Protein AF-B1I5D5-F1 (afdb_monomer_lite)

Foldseek 3Di:
DDADPVRDDDDDPVVCVVQVVPPPQPDWDWDADPVGIDTHRDDDPDCQVVVCVVCVVVCVPPPDSSQVVCVVVVHHPPPDDD

Radius of gyration: 18.51 Å; chains: 1; bounding box: 41×26×50 Å

Secondary structure (DSSP, 8-state):
-PPPTTS--PPPHHHHHHTTTTTT---EEEEEETTEEEEEE--PPPHHHHHHHHTTTTTTT-S-HHHHHHHHTT--TT----

Structure (mmCIF, N/CA/C/O backbone):
data_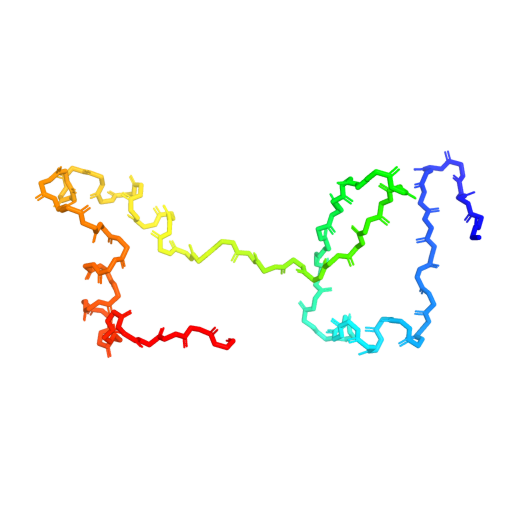AF-B1I5D5-F1
#
_entry.id   AF-B1I5D5-F1
#
loop_
_atom_site.group_PDB
_atom_site.id
_atom_site.type_symbol
_atom_site.label_atom_id
_atom_site.label_alt_id
_atom_site.label_comp_id
_atom_site.label_asym_id
_atom_site.label_entity_id
_atom_site.label_seq_id
_atom_site.pdbx_PDB_ins_code
_atom_site.Cartn_x
_atom_site.Cartn_y
_atom_site.Cartn_z
_atom_site.occupancy
_atom_site.B_iso_or_equiv
_atom_site.auth_seq_id
_atom_site.auth_comp_id
_atom_site.auth_asym_id
_atom_site.auth_atom_id
_atom_site.pdbx_PDB_model_num
ATOM 1 N N . MET A 1 1 ? -12.103 6.186 18.307 1.00 63.94 1 MET A N 1
ATOM 2 C CA . MET A 1 1 ? -11.828 4.770 17.965 1.00 63.94 1 MET A CA 1
ATOM 3 C C . MET A 1 1 ? -11.034 4.170 19.121 1.00 63.94 1 MET A C 1
ATOM 5 O O . MET A 1 1 ? -10.134 4.848 19.597 1.00 63.94 1 MET A O 1
ATOM 9 N N . LYS A 1 2 ? -11.389 2.991 19.647 1.00 79.19 2 LYS A N 1
ATOM 10 C CA . LYS A 1 2 ? -10.625 2.360 20.740 1.00 79.19 2 LYS A CA 1
ATOM 11 C C . LYS A 1 2 ? -9.671 1.323 20.156 1.00 79.19 2 LYS A C 1
ATOM 13 O O . LYS A 1 2 ? -10.111 0.466 19.395 1.00 79.19 2 L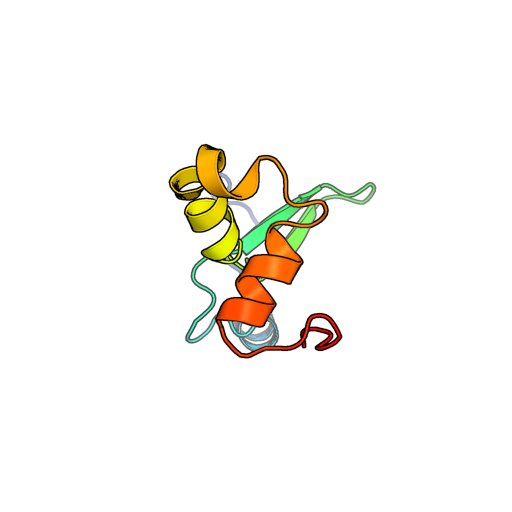YS A O 1
ATOM 18 N N . LEU A 1 3 ? -8.394 1.426 20.513 1.00 84.25 3 LEU A N 1
ATOM 19 C CA . LEU A 1 3 ? -7.393 0.413 20.198 1.00 84.25 3 LEU A CA 1
ATOM 20 C C . LEU A 1 3 ? -7.533 -0.748 21.181 1.00 84.25 3 LEU A C 1
ATOM 22 O O . LEU A 1 3 ? -7.775 -0.537 22.372 1.00 84.25 3 LEU A O 1
ATOM 26 N N . ASN A 1 4 ? -7.393 -1.972 20.686 1.00 88.69 4 ASN A N 1
ATOM 27 C CA . ASN A 1 4 ? -7.249 -3.134 21.552 1.00 88.69 4 ASN A CA 1
ATOM 28 C C . ASN A 1 4 ? -5.821 -3.182 22.153 1.00 88.69 4 ASN A C 1
ATOM 30 O O . ASN A 1 4 ? -4.936 -2.448 21.703 1.00 88.69 4 ASN A O 1
ATOM 34 N N . PRO A 1 5 ? -5.546 -4.064 23.132 1.00 89.88 5 PRO A N 1
ATOM 35 C CA . PRO A 1 5 ? -4.214 -4.193 23.738 1.00 89.88 5 PRO A CA 1
ATOM 36 C C . PRO A 1 5 ? -3.088 -4.591 22.768 1.00 89.88 5 PRO A C 1
ATOM 38 O O . PRO A 1 5 ? -1.920 -4.514 23.125 1.00 89.88 5 PRO A O 1
ATOM 41 N N . LYS A 1 6 ? -3.426 -5.020 21.545 1.00 90.75 6 LYS A N 1
ATOM 42 C CA . LYS A 1 6 ? -2.480 -5.340 20.467 1.00 90.75 6 LYS A CA 1
ATOM 43 C C . LYS A 1 6 ? -2.263 -4.166 19.500 1.00 90.75 6 LYS A C 1
ATOM 45 O O . LYS A 1 6 ? -1.639 -4.353 18.463 1.00 90.75 6 LYS A O 1
ATOM 50 N N . GLY A 1 7 ? -2.809 -2.984 19.797 1.00 87.06 7 GLY A N 1
ATOM 51 C CA . GLY A 1 7 ? -2.698 -1.804 18.937 1.00 87.06 7 GLY A CA 1
ATOM 52 C C . GLY A 1 7 ? -3.557 -1.863 17.670 1.00 87.06 7 GLY A C 1
ATOM 53 O O . GLY A 1 7 ? -3.283 -1.142 16.719 1.00 87.06 7 GLY A O 1
ATOM 54 N N . GLN A 1 8 ? -4.590 -2.708 17.628 1.00 88.75 8 GLN A N 1
ATOM 55 C CA . GLN A 1 8 ? -5.475 -2.845 16.467 1.00 88.75 8 GLN A CA 1
ATOM 56 C C . GLN A 1 8 ? -6.786 -2.086 16.688 1.00 88.75 8 GLN A C 1
ATOM 58 O O . GLN A 1 8 ? -7.310 -2.045 17.805 1.00 88.75 8 GLN A O 1
ATOM 63 N N . ALA A 1 9 ? -7.349 -1.537 15.611 1.00 87.44 9 ALA A N 1
ATOM 64 C CA . ALA A 1 9 ? -8.659 -0.899 15.612 1.00 87.44 9 ALA A CA 1
ATOM 65 C C . ALA A 1 9 ? -9.560 -1.511 14.533 1.00 87.44 9 ALA A C 1
ATOM 67 O O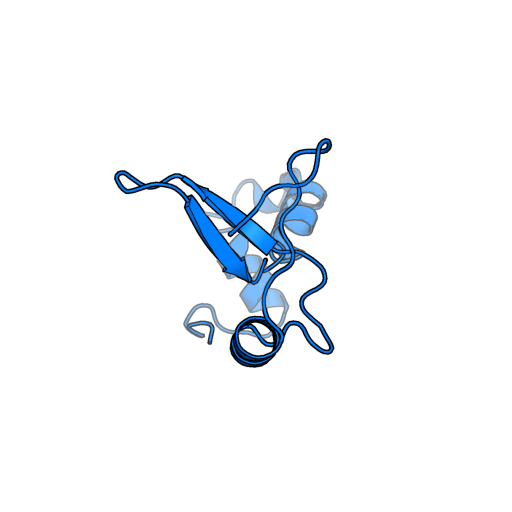 . ALA A 1 9 ? -9.122 -1.764 13.412 1.00 87.44 9 ALA A O 1
ATOM 68 N N . THR A 1 10 ? -10.834 -1.720 14.862 1.00 85.81 10 THR A N 1
ATOM 69 C CA . THR A 1 10 ? -11.820 -2.227 13.900 1.00 85.81 10 THR A CA 1
ATOM 70 C C . THR A 1 10 ? -12.354 -1.087 13.041 1.00 85.81 10 THR A C 1
ATOM 72 O O . THR A 1 10 ? -12.952 -0.147 13.565 1.00 85.81 10 THR A O 1
ATOM 75 N N . ILE A 1 11 ? -12.167 -1.185 11.725 1.00 84.88 11 ILE A N 1
ATOM 76 C CA . ILE A 1 11 ? -12.707 -0.228 10.754 1.00 84.88 11 ILE A CA 1
ATOM 77 C C . ILE A 1 11 ? -14.232 -0.441 10.633 1.00 84.88 11 ILE A C 1
ATOM 79 O O . ILE A 1 11 ? -14.657 -1.584 10.422 1.00 84.88 11 ILE A O 1
ATOM 83 N N . PRO A 1 12 ? -15.063 0.615 10.759 1.00 87.31 12 PRO A N 1
ATOM 84 C CA . PRO A 1 12 ? -16.514 0.515 10.584 1.00 87.31 12 PRO A CA 1
ATOM 85 C C . PRO A 1 12 ? -16.913 -0.069 9.221 1.00 87.31 12 PRO A C 1
ATOM 87 O O . PRO A 1 12 ? -16.191 0.073 8.232 1.00 87.31 12 PRO A O 1
ATOM 90 N N . VAL A 1 13 ? -18.068 -0.738 9.160 1.00 84.75 13 VAL A N 1
ATOM 91 C CA . VAL A 1 13 ? -18.555 -1.426 7.945 1.00 84.75 13 VAL A CA 1
ATOM 92 C C . VAL A 1 13 ? -18.729 -0.446 6.785 1.00 84.75 13 VAL A C 1
ATOM 94 O O . VAL A 1 13 ? -18.357 -0.752 5.657 1.00 84.75 13 VAL A O 1
ATOM 97 N N . GLU A 1 14 ? -19.242 0.745 7.068 1.00 85.75 14 GLU A N 1
ATOM 98 C CA . GLU A 1 14 ? -19.500 1.795 6.085 1.00 85.75 14 GLU A CA 1
ATOM 99 C C . GLU A 1 14 ? -18.197 2.244 5.416 1.00 85.75 14 GLU A C 1
ATOM 101 O O . GLU A 1 14 ? -18.122 2.354 4.195 1.00 85.75 14 GLU A O 1
ATOM 106 N N . VAL A 1 15 ? -17.137 2.408 6.213 1.00 83.44 15 VAL A N 1
ATOM 107 C CA . VAL A 1 15 ? -15.810 2.806 5.728 1.00 83.44 15 VAL A CA 1
ATOM 108 C C . VAL A 1 15 ? -15.166 1.685 4.908 1.00 83.44 15 VAL A C 1
ATOM 110 O O . VAL A 1 15 ? -14.569 1.956 3.872 1.00 83.44 15 VAL A O 1
ATOM 113 N N . ARG A 1 16 ? -15.322 0.416 5.313 1.00 80.62 16 ARG A N 1
ATOM 114 C CA . ARG A 1 16 ? -14.816 -0.736 4.541 1.00 80.62 16 ARG A CA 1
ATOM 115 C C . ARG A 1 16 ? -15.449 -0.839 3.155 1.00 80.62 16 ARG A C 1
ATOM 117 O O . ARG A 1 16 ? -14.728 -1.039 2.181 1.00 80.62 16 ARG A O 1
ATOM 124 N N . ARG A 1 17 ? -16.763 -0.619 3.063 1.00 81.25 17 ARG A N 1
ATOM 125 C CA . ARG A 1 17 ? -17.492 -0.568 1.787 1.00 81.25 17 ARG A CA 1
ATOM 126 C C . ARG A 1 17 ? -16.977 0.544 0.884 1.00 81.25 17 ARG A C 1
ATOM 128 O O . ARG A 1 17 ? -16.712 0.298 -0.286 1.00 81.25 17 ARG A O 1
ATOM 135 N N . MET A 1 18 ? -16.782 1.743 1.436 1.00 78.94 18 MET A N 1
ATOM 136 C CA . MET A 1 18 ? -16.220 2.876 0.690 1.00 78.94 18 MET A CA 1
ATOM 137 C C . MET A 1 18 ? -14.787 2.620 0.205 1.00 78.94 18 MET A C 1
ATOM 139 O O . MET A 1 18 ? -14.404 3.117 -0.846 1.00 78.94 18 MET A O 1
ATOM 143 N N . LEU A 1 19 ? -14.005 1.834 0.949 1.00 74.19 19 LEU A N 1
ATOM 144 C CA . LEU A 1 19 ? -12.643 1.442 0.578 1.00 74.19 19 LEU A CA 1
ATOM 145 C C . LEU A 1 19 ? -12.583 0.279 -0.431 1.00 74.19 19 LEU A C 1
ATOM 147 O O . LEU A 1 19 ? -11.485 -0.116 -0.813 1.00 74.19 19 LEU A O 1
ATOM 151 N N . GLY A 1 20 ? -13.718 -0.311 -0.833 1.00 70.31 20 GLY A N 1
ATOM 152 C CA . GLY A 1 20 ? -13.726 -1.518 -1.673 1.00 70.31 20 GLY A CA 1
ATOM 153 C C . GLY A 1 20 ? -13.115 -2.746 -0.978 1.00 70.31 20 GLY A C 1
ATOM 154 O O . GLY A 1 20 ? -12.672 -3.692 -1.629 1.00 70.31 20 GLY A O 1
ATOM 155 N N . ALA A 1 21 ? -13.070 -2.741 0.359 1.00 63.22 21 ALA A N 1
ATOM 156 C CA . ALA A 1 21 ? -12.392 -3.757 1.163 1.00 63.22 21 ALA A CA 1
ATOM 157 C C . ALA A 1 21 ? -13.214 -5.038 1.389 1.00 63.22 21 ALA A C 1
ATOM 159 O O . ALA A 1 21 ? -12.748 -5.954 2.063 1.00 63.22 21 ALA A O 1
ATOM 160 N N . ASP A 1 22 ? -14.420 -5.116 0.824 1.00 60.06 22 ASP A N 1
ATOM 161 C CA . ASP A 1 22 ? -15.339 -6.239 1.034 1.00 60.06 22 ASP A CA 1
ATOM 162 C C . ASP A 1 22 ? -15.047 -7.451 0.122 1.00 60.06 22 ASP A C 1
ATOM 164 O O . ASP A 1 22 ? -15.563 -8.536 0.388 1.00 60.06 22 ASP A O 1
ATOM 168 N N . SER A 1 23 ? -14.192 -7.324 -0.905 1.00 55.56 23 SER A N 1
ATOM 169 C CA . SER A 1 23 ? -13.866 -8.453 -1.800 1.00 55.56 23 SER A CA 1
ATOM 170 C C . SER A 1 23 ? -12.410 -8.546 -2.278 1.00 55.56 23 SER A C 1
ATOM 172 O O . SER A 1 23 ? -11.929 -9.665 -2.457 1.00 55.56 23 SER A O 1
ATOM 174 N N . GLU A 1 24 ? -11.677 -7.434 -2.434 1.00 55.59 24 GLU A N 1
ATOM 175 C CA . GLU A 1 24 ? -10.320 -7.463 -3.027 1.00 55.59 24 GLU A CA 1
ATOM 176 C C . GLU A 1 24 ? -9.227 -6.759 -2.206 1.00 55.59 24 GLU A C 1
ATOM 178 O O . GLU A 1 24 ? -8.066 -7.171 -2.255 1.00 55.59 24 GLU A O 1
ATOM 183 N N . CYS A 1 25 ? -9.563 -5.753 -1.390 1.00 57.66 25 CYS A N 1
ATOM 184 C CA . CYS A 1 25 ? -8.560 -5.024 -0.607 1.00 57.66 25 CYS A CA 1
ATOM 185 C C . CYS A 1 25 ? -8.169 -5.796 0.667 1.00 57.66 25 CYS A C 1
ATOM 187 O O . CYS A 1 25 ? -8.686 -5.547 1.756 1.00 57.66 25 CYS A O 1
ATOM 189 N N . ARG A 1 26 ? -7.256 -6.767 0.529 1.00 66.81 26 ARG A N 1
ATOM 190 C CA . ARG A 1 26 ? -6.707 -7.543 1.662 1.00 66.81 26 ARG A CA 1
ATOM 191 C C . ARG A 1 26 ? -5.680 -6.773 2.486 1.00 66.81 26 ARG A C 1
ATOM 193 O O . ARG A 1 26 ? -5.443 -7.114 3.642 1.00 66.81 26 ARG A O 1
ATOM 200 N N . GLU A 1 27 ? -5.083 -5.750 1.891 1.00 79.25 27 GLU A N 1
ATOM 201 C CA . GLU A 1 27 ? -4.000 -4.972 2.478 1.00 79.25 27 GLU A CA 1
ATOM 202 C C . GLU A 1 27 ? -4.354 -3.481 2.444 1.00 79.25 27 GLU A C 1
ATOM 204 O O . GLU A 1 27 ? -5.023 -2.997 1.527 1.00 79.25 27 GLU A O 1
ATOM 209 N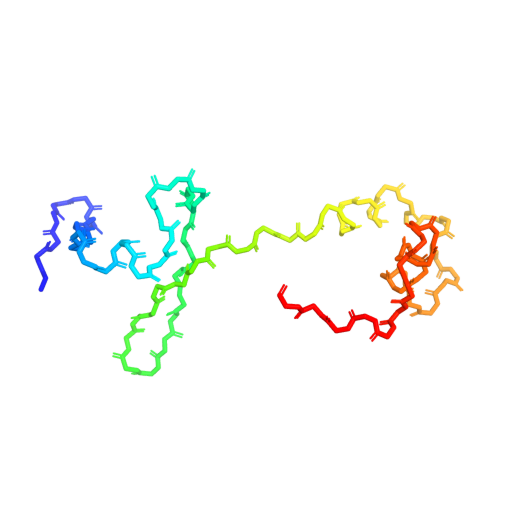 N . LEU A 1 28 ? -3.926 -2.756 3.476 1.00 84.44 28 LEU A N 1
ATOM 210 C CA . LEU A 1 28 ? -4.093 -1.311 3.605 1.00 84.44 28 LEU A CA 1
ATOM 211 C C . LEU A 1 28 ? -2.721 -0.681 3.823 1.00 84.44 28 LEU A C 1
ATOM 213 O O . LEU A 1 28 ? -1.909 -1.202 4.588 1.00 84.44 28 LEU A O 1
ATOM 217 N N . GLU A 1 29 ? -2.484 0.457 3.187 1.00 85.56 29 GLU A N 1
ATOM 218 C CA . GLU A 1 29 ? -1.310 1.280 3.443 1.00 85.56 29 GLU A CA 1
ATOM 219 C C . GLU A 1 29 ? -1.619 2.269 4.572 1.00 85.56 29 GLU A C 1
ATOM 221 O O . GLU A 1 29 ? -2.613 2.998 4.526 1.00 85.56 29 GLU A O 1
ATOM 226 N N . LEU A 1 30 ? -0.761 2.287 5.593 1.00 87.19 30 LEU A N 1
ATOM 227 C CA . LEU A 1 30 ? -0.809 3.259 6.679 1.00 87.19 30 LEU A CA 1
ATOM 228 C C . LEU A 1 30 ? 0.222 4.356 6.403 1.00 87.19 30 LEU A C 1
ATOM 230 O O . LEU A 1 30 ? 1.425 4.116 6.495 1.00 87.19 30 LEU A O 1
ATOM 234 N N . ARG A 1 31 ? -0.245 5.568 6.102 1.00 88.38 31 ARG A N 1
ATOM 235 C CA . ARG A 1 31 ? 0.614 6.731 5.856 1.00 88.38 31 ARG A CA 1
ATOM 236 C C . ARG A 1 31 ? 0.532 7.710 7.025 1.00 88.38 31 ARG A C 1
ATOM 238 O O . ARG A 1 31 ? -0.560 8.113 7.422 1.00 88.38 31 ARG A O 1
ATOM 245 N N . ALA A 1 32 ? 1.686 8.099 7.564 1.00 90.25 32 ALA A N 1
ATOM 246 C CA . ALA A 1 32 ? 1.775 9.161 8.562 1.00 90.25 32 ALA A CA 1
ATOM 247 C C . ALA A 1 32 ? 1.599 10.536 7.898 1.00 90.25 32 ALA A C 1
ATOM 249 O O . ALA A 1 32 ? 2.140 10.789 6.821 1.00 90.25 32 ALA A O 1
ATOM 250 N N . THR A 1 33 ? 0.842 11.415 8.543 1.00 91.19 33 THR A N 1
ATOM 251 C CA . THR A 1 33 ? 0.599 12.800 8.129 1.00 91.19 33 THR A CA 1
ATOM 252 C C . THR A 1 33 ? 0.792 13.731 9.326 1.00 91.19 33 THR A C 1
ATOM 254 O O . THR A 1 33 ? 0.856 13.280 10.468 1.00 91.19 33 THR A O 1
ATOM 257 N N . GLU A 1 34 ? 0.859 15.044 9.096 1.00 89.31 34 GLU A N 1
ATOM 258 C CA . GLU A 1 34 ? 1.014 16.036 10.177 1.00 89.31 34 GLU A CA 1
ATOM 259 C C . GLU A 1 34 ? -0.127 15.978 11.211 1.00 89.31 34 GLU A C 1
ATOM 261 O O . GLU A 1 34 ? 0.075 16.272 12.386 1.00 89.31 34 GLU A O 1
ATOM 266 N N . GLY A 1 35 ? -1.320 15.550 10.784 1.00 89.56 35 GLY A N 1
ATOM 267 C CA . GLY A 1 35 ? -2.509 15.404 11.626 1.00 89.56 35 GLY A CA 1
ATOM 268 C C . GLY A 1 35 ? -2.747 13.992 12.174 1.00 89.56 35 GLY A C 1
ATOM 269 O O . GLY A 1 35 ? -3.793 13.759 12.780 1.00 89.56 35 GLY A O 1
ATOM 270 N N . GLY A 1 36 ? -1.833 13.040 11.947 1.00 87.81 36 GLY A N 1
ATOM 271 C CA . GLY A 1 36 ? -1.956 11.667 12.440 1.00 87.81 36 GLY A CA 1
ATOM 272 C C . GLY A 1 36 ? -1.682 10.614 11.372 1.00 87.81 36 GLY A C 1
ATOM 273 O O . GLY A 1 36 ? -0.581 10.527 10.837 1.00 87.81 36 GLY A O 1
ATOM 274 N N . PHE A 1 37 ? -2.670 9.760 11.101 1.00 85.75 37 PHE A N 1
ATOM 275 C CA . PHE A 1 37 ? -2.518 8.629 10.187 1.00 85.75 37 PHE A CA 1
ATOM 276 C C . PHE A 1 37 ? -3.677 8.548 9.203 1.00 85.75 37 PHE A C 1
ATOM 278 O O . PHE A 1 37 ? -4.835 8.749 9.569 1.00 85.75 37 PHE A O 1
ATOM 285 N N . GLN A 1 38 ? -3.356 8.188 7.965 1.00 87.38 38 GLN A N 1
ATOM 286 C CA . GLN A 1 38 ? -4.317 7.909 6.911 1.00 87.38 38 GLN A CA 1
ATOM 287 C C . GLN A 1 38 ? -4.206 6.445 6.487 1.00 87.38 38 GLN A C 1
ATOM 289 O O . GLN A 1 38 ? -3.106 5.922 6.310 1.00 87.38 38 GLN A O 1
ATOM 294 N N . LEU A 1 39 ? -5.359 5.798 6.326 1.00 84.56 39 LEU A N 1
ATOM 295 C CA . LEU A 1 39 ? -5.469 4.459 5.758 1.00 84.56 39 LEU A CA 1
ATOM 296 C C . LEU A 1 39 ? -5.888 4.574 4.296 1.00 84.56 39 LEU A C 1
ATOM 298 O O . LEU A 1 39 ? -6.877 5.241 3.989 1.00 84.56 39 LEU A O 1
ATOM 302 N N . LEU A 1 40 ? -5.143 3.916 3.415 1.00 84.69 40 LEU A N 1
ATOM 303 C CA . LEU A 1 40 ? -5.394 3.877 1.977 1.00 84.69 40 LEU A CA 1
ATOM 304 C C . LEU A 1 40 ? -5.511 2.420 1.508 1.00 84.69 40 LEU A C 1
ATOM 306 O O . LEU A 1 40 ? -4.869 1.545 2.095 1.00 84.69 40 LEU A O 1
ATOM 310 N N . PRO A 1 41 ? -6.290 2.135 0.452 1.00 80.69 41 PRO A N 1
ATOM 311 C CA . PRO A 1 41 ? -6.234 0.843 -0.222 1.00 80.69 41 PRO A CA 1
ATOM 312 C C . PRO A 1 41 ? -4.799 0.534 -0.666 1.00 80.69 41 PRO A C 1
ATOM 314 O O . PRO A 1 41 ? -4.180 1.359 -1.342 1.00 80.69 41 PRO A O 1
ATOM 317 N N . HIS A 1 42 ? -4.252 -0.629 -0.299 1.00 80.00 42 HIS A N 1
ATOM 318 C CA . HIS A 1 42 ? -2.934 -1.017 -0.793 1.00 80.00 42 HIS A CA 1
ATOM 319 C C . HIS A 1 42 ? -3.047 -1.434 -2.260 1.00 80.00 42 HIS A C 1
ATOM 321 O O . HIS A 1 42 ? -3.642 -2.462 -2.582 1.00 80.00 42 HIS A O 1
ATOM 327 N N . LYS A 1 43 ? -2.449 -0.645 -3.156 1.00 73.19 43 LYS A N 1
ATOM 328 C CA . LYS A 1 43 ? -2.181 -1.078 -4.528 1.00 73.19 43 LYS A CA 1
ATOM 329 C C . LYS A 1 43 ? -0.800 -1.750 -4.525 1.00 73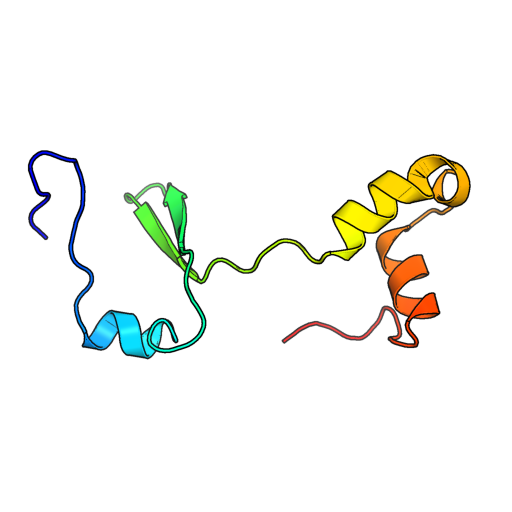.19 43 LYS A C 1
ATOM 331 O O . LYS A 1 43 ? 0.196 -1.035 -4.374 1.00 73.19 43 LYS A O 1
ATOM 336 N N . PRO A 1 44 ? -0.701 -3.089 -4.657 1.00 67.38 44 PRO A N 1
ATOM 337 C CA . PRO A 1 44 ? 0.597 -3.743 -4.712 1.00 67.38 44 PRO A CA 1
ATOM 338 C C . PRO A 1 44 ? 1.406 -3.163 -5.874 1.00 67.38 44 PRO A C 1
ATOM 340 O O . PRO A 1 44 ? 0.834 -2.854 -6.927 1.00 67.38 44 PRO A O 1
ATOM 343 N N . PRO A 1 45 ? 2.731 -2.995 -5.715 1.00 66.88 45 PRO A N 1
ATOM 344 C CA . PRO A 1 45 ? 3.560 -2.518 -6.806 1.00 66.88 45 PRO A CA 1
ATOM 345 C C . PRO A 1 45 ? 3.368 -3.444 -8.004 1.00 66.88 45 PRO A C 1
ATOM 347 O O . PRO A 1 45 ? 3.361 -4.669 -7.849 1.00 66.88 45 PRO A O 1
ATOM 350 N N . LEU A 1 46 ? 3.213 -2.852 -9.192 1.00 63.31 46 LEU A N 1
ATOM 351 C CA . LEU A 1 46 ? 3.044 -3.610 -10.425 1.00 63.31 46 LEU A CA 1
ATOM 352 C C . LEU A 1 46 ? 4.110 -4.718 -10.490 1.00 63.31 46 LEU A C 1
ATOM 354 O O . LEU A 1 46 ? 5.288 -4.432 -10.236 1.00 63.31 46 LEU A O 1
ATOM 358 N N . PRO A 1 47 ? 3.744 -5.956 -10.880 1.00 66.06 47 PRO A N 1
ATOM 359 C CA . PRO A 1 47 ? 4.698 -7.062 -11.002 1.00 66.06 47 PRO A CA 1
ATOM 360 C C . PRO A 1 47 ? 5.887 -6.713 -11.905 1.00 66.06 47 PRO A C 1
ATOM 362 O O . PRO A 1 47 ? 6.958 -7.295 -11.772 1.00 66.06 47 PRO A O 1
ATOM 365 N N . LEU A 1 48 ? 5.704 -5.715 -12.776 1.00 64.81 48 LEU A N 1
ATOM 366 C CA . LEU A 1 48 ? 6.730 -5.088 -13.599 1.00 64.81 48 LEU A CA 1
ATOM 367 C C . LEU A 1 48 ? 7.982 -4.710 -12.806 1.00 64.81 48 LEU A C 1
ATOM 369 O O . LEU A 1 48 ? 9.070 -4.989 -13.275 1.00 64.81 48 LEU A O 1
ATOM 373 N N . LYS A 1 49 ? 7.870 -4.170 -11.586 1.00 63.38 49 LYS A N 1
ATOM 374 C CA . LYS A 1 49 ? 9.064 -3.833 -10.787 1.00 63.38 49 LYS A CA 1
ATOM 375 C C . LYS A 1 49 ? 9.873 -5.067 -10.387 1.00 63.38 49 LYS A C 1
ATOM 377 O O . LYS A 1 49 ? 11.094 -5.003 -10.327 1.00 63.38 49 LYS A O 1
ATOM 382 N N . ARG A 1 50 ? 9.203 -6.198 -10.140 1.00 62.16 50 ARG A N 1
ATOM 383 C CA . ARG A 1 50 ? 9.883 -7.482 -9.908 1.00 62.16 50 ARG A CA 1
ATOM 384 C C . ARG A 1 50 ? 10.497 -8.007 -11.203 1.00 62.16 50 ARG A C 1
ATOM 386 O O . ARG A 1 50 ? 11.610 -8.506 -11.172 1.00 62.16 50 ARG A O 1
ATOM 393 N N . TYR A 1 51 ? 9.797 -7.844 -12.325 1.00 64.81 51 TYR A N 1
ATOM 394 C CA . TYR A 1 51 ? 10.281 -8.230 -13.650 1.00 64.81 51 TYR A CA 1
ATOM 395 C C . TYR A 1 51 ? 11.528 -7.438 -14.074 1.00 64.81 51 TYR A C 1
ATOM 397 O O . TYR A 1 51 ? 12.485 -8.043 -14.532 1.00 64.81 51 TYR A O 1
ATOM 405 N N . ILE A 1 52 ? 11.574 -6.123 -13.822 1.00 66.38 52 ILE A N 1
ATOM 406 C CA . ILE A 1 52 ? 12.769 -5.287 -14.042 1.00 66.38 52 ILE A CA 1
ATOM 407 C C . ILE A 1 52 ? 13.964 -5.837 -13.263 1.00 66.38 52 ILE A C 1
ATOM 409 O O . ILE A 1 52 ? 15.057 -5.906 -13.802 1.00 66.38 52 ILE A O 1
ATOM 413 N N . GLY A 1 53 ? 13.758 -6.271 -12.016 1.00 67.06 53 GLY A N 1
ATOM 414 C CA . GLY A 1 53 ? 14.823 -6.884 -11.221 1.00 67.06 53 GLY A CA 1
ATOM 415 C C . GLY A 1 53 ? 15.355 -8.195 -11.810 1.00 67.06 53 GLY A C 1
ATOM 416 O O . GLY A 1 53 ? 16.542 -8.468 -11.682 1.00 67.06 53 GLY A O 1
ATOM 417 N N . TYR A 1 54 ? 14.503 -8.991 -12.466 1.00 66.75 54 TYR A N 1
ATOM 418 C CA . TYR A 1 54 ? 14.927 -10.210 -13.168 1.00 66.75 54 TYR A CA 1
ATOM 419 C C . TYR A 1 54 ? 15.604 -9.926 -14.511 1.00 66.75 54 TYR A C 1
ATOM 421 O O . TYR A 1 54 ? 16.470 -10.696 -14.903 1.00 66.75 54 TYR A O 1
ATOM 429 N N . CYS A 1 55 ? 15.220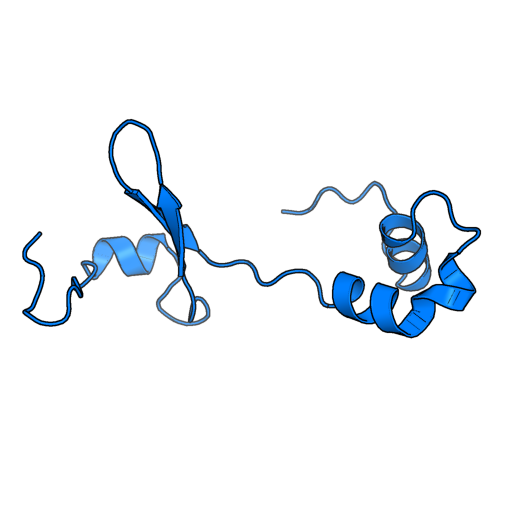 -8.841 -15.187 1.00 69.50 55 CYS A N 1
ATOM 430 C CA . CYS A 1 55 ? 15.758 -8.422 -16.483 1.00 69.50 55 CYS A CA 1
ATOM 431 C C . CYS A 1 55 ? 16.755 -7.258 -16.357 1.00 69.50 55 CYS A C 1
ATOM 433 O O . CYS A 1 55 ? 16.851 -6.417 -17.248 1.00 69.50 55 CYS A O 1
ATOM 435 N N . ALA A 1 56 ? 17.417 -7.125 -15.205 1.00 74.00 56 ALA A N 1
ATOM 436 C CA . ALA A 1 56 ? 18.211 -5.939 -14.892 1.00 74.00 56 ALA A CA 1
ATOM 437 C C . ALA A 1 56 ? 19.409 -5.769 -15.840 1.00 74.00 56 ALA A C 1
ATOM 439 O O . ALA A 1 56 ? 19.797 -4.640 -16.126 1.00 74.00 56 ALA A O 1
ATOM 440 N N . GLU A 1 57 ? 19.970 -6.874 -16.336 1.00 76.75 57 GLU A N 1
ATOM 441 C CA . GLU A 1 57 ? 21.076 -6.865 -17.298 1.00 76.75 57 GLU A CA 1
ATOM 442 C C . GLU A 1 57 ? 20.594 -6.454 -18.697 1.00 76.75 57 GLU A C 1
ATOM 444 O O . GLU A 1 57 ? 21.231 -5.641 -19.358 1.00 76.75 57 GLU A O 1
ATOM 449 N N . GLU A 1 58 ? 19.431 -6.944 -19.129 1.00 76.00 58 GLU A N 1
ATOM 450 C CA . GLU A 1 58 ? 18.836 -6.638 -20.434 1.00 76.00 58 GLU A CA 1
ATOM 451 C C . GLU A 1 58 ? 18.227 -5.232 -20.505 1.00 76.00 58 GLU A C 1
ATOM 453 O O . GLU A 1 58 ? 18.041 -4.686 -21.591 1.00 76.00 58 GLU A O 1
ATOM 458 N N . LEU A 1 59 ? 17.902 -4.648 -19.351 1.00 75.38 59 LEU A N 1
ATOM 459 C CA . LEU A 1 59 ? 17.334 -3.306 -19.222 1.00 75.38 59 LEU A CA 1
ATOM 460 C C . LEU A 1 59 ? 18.379 -2.252 -18.832 1.00 75.38 59 LEU A C 1
ATOM 462 O O . LEU A 1 59 ? 18.005 -1.106 -18.592 1.00 75.38 59 LEU A O 1
ATOM 466 N N . ALA A 1 60 ? 19.666 -2.611 -18.759 1.00 77.81 60 ALA A N 1
ATOM 467 C CA . ALA A 1 60 ? 20.724 -1.714 -18.289 1.00 77.81 60 ALA A CA 1
ATOM 468 C C . ALA A 1 60 ? 20.899 -0.468 -19.179 1.00 77.81 60 ALA A C 1
ATOM 470 O O . ALA A 1 60 ? 21.183 0.613 -18.666 1.00 77.81 60 ALA A O 1
ATOM 471 N N . ASP A 1 61 ? 20.673 -0.620 -20.487 1.00 81.38 61 ASP A N 1
ATOM 472 C CA . ASP A 1 61 ? 20.803 0.440 -21.499 1.00 81.38 61 ASP A CA 1
ATOM 473 C C . ASP A 1 61 ? 19.453 1.083 -21.876 1.00 81.38 61 ASP A C 1
ATOM 475 O O . ASP A 1 61 ? 19.352 1.814 -22.861 1.00 81.38 61 ASP A O 1
ATOM 479 N N . VAL A 1 62 ? 18.388 0.784 -21.126 1.00 80.06 62 VAL A N 1
ATOM 480 C CA . VAL A 1 62 ? 17.043 1.305 -21.388 1.00 80.06 62 VAL A CA 1
ATOM 481 C C . VAL A 1 62 ? 16.772 2.509 -20.486 1.00 80.06 62 VAL A C 1
ATOM 483 O O . VAL A 1 62 ? 16.714 2.370 -19.267 1.00 80.06 62 VAL A O 1
ATOM 486 N N . ASP A 1 63 ? 16.534 3.676 -21.092 1.00 79.12 63 ASP A N 1
ATOM 487 C CA . ASP A 1 63 ? 16.305 4.946 -20.378 1.00 79.12 63 ASP A CA 1
ATOM 488 C C . ASP A 1 63 ? 15.081 4.910 -19.439 1.00 79.12 63 ASP A C 1
ATOM 490 O O . ASP A 1 63 ? 15.124 5.447 -18.331 1.00 79.12 63 ASP A O 1
ATOM 494 N N . ASP A 1 64 ? 13.989 4.254 -19.859 1.00 81.25 64 ASP A N 1
ATOM 495 C CA . ASP A 1 64 ? 12.812 3.983 -19.021 1.00 81.25 64 ASP A CA 1
ATOM 496 C C . ASP A 1 64 ? 12.396 2.501 -19.116 1.00 81.25 64 ASP A C 1
ATOM 498 O O . ASP A 1 64 ? 11.580 2.112 -19.965 1.00 81.25 64 ASP A O 1
ATOM 502 N N . PRO A 1 65 ? 12.922 1.649 -18.217 1.00 76.06 65 PRO A N 1
ATOM 503 C CA . PRO A 1 65 ? 12.612 0.223 -18.190 1.00 76.06 65 PRO A CA 1
ATOM 504 C C . PRO A 1 65 ? 11.126 -0.076 -17.946 1.00 76.06 65 PRO A C 1
ATOM 506 O O . PRO A 1 65 ? 10.619 -1.122 -18.353 1.00 76.06 65 PRO A O 1
ATOM 509 N N . VAL A 1 66 ? 10.401 0.826 -17.274 1.00 77.00 66 VAL A N 1
ATOM 510 C CA . VAL A 1 66 ? 8.973 0.647 -16.983 1.00 77.00 66 VAL A CA 1
ATOM 511 C C . VAL A 1 66 ? 8.149 0.898 -18.242 1.00 77.00 66 VAL A C 1
ATOM 513 O O . VAL A 1 66 ? 7.253 0.104 -18.542 1.00 77.00 66 VAL A O 1
ATOM 516 N N . ALA A 1 67 ? 8.450 1.966 -18.984 1.00 76.06 67 ALA A N 1
ATOM 517 C CA . ALA A 1 67 ? 7.800 2.261 -20.259 1.00 76.06 67 ALA A CA 1
ATOM 518 C C . ALA A 1 67 ? 8.089 1.176 -21.304 1.00 76.06 67 ALA A C 1
ATOM 520 O O . ALA A 1 67 ? 7.158 0.669 -21.932 1.00 76.06 67 ALA A O 1
ATOM 521 N N . PHE A 1 68 ? 9.344 0.735 -21.407 1.00 77.31 68 PHE A N 1
ATOM 522 C CA . PHE A 1 68 ? 9.754 -0.326 -22.328 1.00 77.31 68 PHE A CA 1
ATOM 523 C C . PHE A 1 68 ? 8.999 -1.644 -22.087 1.00 77.31 68 PHE A C 1
ATOM 525 O O . PHE A 1 68 ? 8.438 -2.247 -23.004 1.00 77.31 68 PHE A O 1
ATOM 532 N N . LEU A 1 69 ? 8.895 -2.080 -20.826 1.00 74.50 69 LEU A N 1
ATOM 533 C CA . LEU A 1 69 ? 8.137 -3.288 -20.492 1.00 74.50 69 LEU A CA 1
ATOM 534 C C . LEU A 1 69 ? 6.621 -3.130 -20.692 1.00 74.50 69 LEU A C 1
ATOM 536 O O . LEU A 1 69 ? 5.924 -4.126 -20.904 1.00 74.50 69 LEU A O 1
ATOM 540 N N . ARG A 1 70 ? 6.081 -1.909 -20.603 1.00 72.31 70 ARG A N 1
ATOM 541 C CA . ARG A 1 70 ? 4.671 -1.633 -20.927 1.00 72.31 70 ARG A CA 1
ATOM 542 C C . ARG A 1 70 ? 4.415 -1.790 -22.425 1.00 72.31 70 ARG A C 1
ATOM 544 O O . ARG A 1 70 ? 3.454 -2.469 -22.794 1.00 72.31 70 ARG A O 1
ATOM 551 N N . GLU A 1 71 ? 5.310 -1.265 -23.255 1.00 77.75 71 GLU A N 1
ATOM 552 C CA . GLU A 1 71 ? 5.245 -1.386 -24.712 1.00 77.75 71 GLU A CA 1
ATOM 553 C C . GLU A 1 71 ? 5.310 -2.851 -25.165 1.00 77.75 71 GLU A C 1
ATOM 555 O O . GLU A 1 71 ? 4.445 -3.295 -25.920 1.00 77.75 71 GLU A O 1
ATOM 560 N N . LEU A 1 72 ? 6.229 -3.649 -24.603 1.00 73.06 72 LEU A N 1
ATOM 561 C CA . LEU A 1 72 ? 6.315 -5.096 -24.863 1.00 73.06 72 LEU A CA 1
ATOM 562 C C . LEU A 1 72 ? 5.025 -5.858 -24.528 1.00 73.06 72 LEU A C 1
ATOM 564 O O . LEU A 1 72 ? 4.727 -6.892 -25.125 1.00 73.06 72 LEU A O 1
ATOM 568 N N . ARG A 1 73 ? 4.237 -5.357 -23.573 1.00 69.81 73 ARG A N 1
ATOM 569 C CA . ARG A 1 73 ? 2.936 -5.929 -23.201 1.00 69.81 73 ARG A CA 1
ATOM 570 C C . ARG A 1 73 ? 1.773 -5.399 -24.045 1.00 69.81 73 ARG A C 1
ATOM 572 O O . ARG A 1 73 ? 0.625 -5.722 -23.738 1.00 69.81 73 ARG A O 1
ATOM 579 N N . GLY A 1 74 ? 2.042 -4.587 -25.067 1.00 70.44 74 GLY A N 1
ATOM 580 C CA . GLY A 1 74 ? 1.031 -3.987 -25.935 1.00 70.44 74 GLY A CA 1
ATOM 581 C C . GLY A 1 74 ? 0.216 -2.879 -25.264 1.00 70.44 74 GLY A C 1
ATOM 582 O O . GLY A 1 74 ? -0.901 -2.605 -25.697 1.00 70.44 74 GLY A O 1
ATOM 583 N N . ARG A 1 75 ? 0.731 -2.262 -24.188 1.00 62.97 75 ARG A N 1
ATOM 584 C CA . ARG A 1 75 ? 0.121 -1.081 -23.559 1.00 62.97 75 ARG A CA 1
ATOM 585 C C . ARG A 1 75 ? 1.016 0.135 -23.809 1.00 62.97 75 ARG A C 1
ATOM 587 O O . ARG A 1 75 ? 2.115 0.171 -23.259 1.00 62.97 75 ARG A O 1
ATOM 594 N N . PRO A 1 76 ? 0.584 1.121 -24.610 1.00 61.66 76 PRO A N 1
ATOM 595 C CA . PRO A 1 76 ? 1.400 2.297 -24.881 1.00 61.66 76 PRO A CA 1
ATOM 596 C C . PRO A 1 76 ? 1.669 3.088 -23.592 1.00 61.66 76 PRO A C 1
ATOM 598 O O . PRO A 1 76 ? 0.823 3.139 -22.692 1.00 61.66 76 PRO A O 1
ATOM 601 N N . ALA A 1 77 ? 2.851 3.703 -23.510 1.00 57.75 77 ALA A N 1
ATOM 602 C CA . ALA A 1 77 ? 3.327 4.439 -22.336 1.00 57.75 77 ALA A CA 1
ATOM 603 C C . ALA A 1 77 ? 2.397 5.597 -21.908 1.00 57.75 77 ALA A C 1
ATOM 605 O O . ALA A 1 77 ? 2.341 5.915 -20.722 1.00 57.75 77 ALA A O 1
ATOM 606 N N . ASP A 1 78 ? 1.606 6.134 -22.843 1.00 56.62 78 ASP A N 1
ATOM 607 C CA . ASP A 1 78 ? 0.627 7.214 -22.631 1.00 56.62 78 ASP A CA 1
ATOM 608 C C . ASP A 1 78 ? -0.697 6.769 -21.994 1.00 56.62 78 ASP A C 1
ATOM 610 O O . ASP A 1 78 ? -1.605 7.578 -21.792 1.00 56.62 78 ASP A O 1
ATOM 614 N N . THR A 1 79 ? -0.841 5.487 -21.654 1.00 54.19 79 THR A N 1
ATOM 615 C CA . THR A 1 79 ? -2.021 5.034 -20.912 1.00 54.19 79 THR A CA 1
ATOM 616 C C . THR A 1 79 ? -1.864 5.455 -19.449 1.00 54.19 79 THR A C 1
ATOM 618 O O . THR A 1 79 ? -1.271 4.734 -18.644 1.00 54.19 79 THR A O 1
ATOM 621 N N . ALA A 1 80 ? -2.362 6.647 -19.108 1.00 47.50 80 ALA A N 1
ATOM 622 C CA . ALA A 1 80 ? -2.557 7.054 -17.721 1.00 47.50 80 ALA A CA 1
ATOM 623 C C . ALA A 1 80 ? -3.410 5.991 -17.004 1.00 47.50 80 ALA A C 1
ATOM 625 O O . ALA A 1 80 ? -4.439 5.560 -17.523 1.00 47.50 80 ALA A O 1
ATOM 626 N N . GLU A 1 81 ? -2.950 5.522 -15.845 1.00 55.06 81 GLU A N 1
ATOM 627 C CA . GLU A 1 81 ? -3.664 4.511 -15.060 1.00 55.06 81 GLU A CA 1
ATOM 628 C C . GLU A 1 81 ? -4.816 5.157 -14.265 1.00 55.06 81 GLU A C 1
ATOM 630 O O . GLU A 1 81 ? -4.574 6.055 -13.457 1.00 55.06 81 GLU A O 1
ATOM 635 N N . GLU A 1 82 ? -6.046 4.665 -14.475 1.00 38.44 82 GLU A N 1
ATOM 636 C CA . GLU A 1 82 ? -7.156 4.682 -13.498 1.00 38.44 82 GLU A CA 1
ATOM 637 C C . GLU A 1 82 ? -6.958 3.572 -12.439 1.00 38.44 82 GLU A C 1
ATOM 639 O O . GLU A 1 82 ? -6.601 2.433 -12.825 1.00 38.44 82 GLU A O 1
#

Sequence (82 aa):
MKLNPKGQATIPVEVRRMLGADSECRELELRATEGGFQLLPHKPPLPLKRYIGYCAEELADVDDPVAFLRELRGRPADTAEE

Organism: Desulforudis audaxviator (strain MP104C) (NCBI:txid477974)

pLDDT: mean 74.81, std 11.54, range [38.44, 91.19]

InterPro domains:
  IPR037914 SpoVT-AbrB domain superfamily [SSF89447] (1-45)